Protein AF-A0A7C2C425-F1 (afdb_monomer)

Sequence (88 aa):
MNRGLMGLGRALVVIYFTAAGPFDHDLAVPVPALPLLEPVRRLGRLRPDSDEARFLKTELTRNRNKVMFYLKQALKTAQETVAAIRGG

Radius of gyration: 16.7 Å; Cα contacts (8 Å, |Δi|>4): 66; chains: 1; bounding box: 39×22×45 Å

Secondary structure (DSSP, 8-state):
-HHHHHHHHHHHHHHHS-SS-TTSPPPSS---SSGGGTTHHHHTTS-TTSHHHHHHHHHHHHHHHHHHHHHHHHHHHHHHHHHHHH--

pLDDT: mean 84.52, std 11.43, range [59.5, 95.94]

Nearest PDB structures (foldseek):
  8q6o-assembly1_K  TM=5.427E-01  e=6.083E+00  Xenopus laevis

Foldseek 3Di:
DVVLVVQLCVLQCQQQPDLPGPPDDDDPDPQPRGNQQVLVVCLVVDDCPDPVNVVSVVSNVVSVVSNVVSVVSNVVSNVVVVVVVVVD

Mean predicted aligned error: 6.38 Å

Structure (mmCIF, N/CA/C/O backbone):
data_AF-A0A7C2C425-F1
#
_entry.id   AF-A0A7C2C425-F1
#
loop_
_atom_site.group_PDB
_atom_site.id
_atom_site.type_symbol
_atom_site.label_atom_id
_atom_site.label_alt_id
_atom_site.label_comp_id
_atom_site.label_asym_id
_atom_site.label_entity_id
_atom_site.label_seq_id
_atom_site.pdbx_PDB_ins_code
_atom_site.Cartn_x
_atom_site.Cartn_y
_atom_site.Cartn_z
_atom_site.occupancy
_atom_site.B_iso_or_equiv
_atom_site.auth_seq_id
_atom_site.auth_comp_id
_atom_site.auth_asym_id
_atom_site.auth_atom_id
_atom_site.pdbx_PDB_model_num
ATOM 1 N N . MET A 1 1 ? 17.510 -5.001 -18.700 1.00 82.06 1 MET A N 1
ATOM 2 C CA . MET A 1 1 ? 16.748 -6.158 -18.171 1.00 82.06 1 MET A CA 1
ATOM 3 C C . MET A 1 1 ? 16.878 -6.326 -16.649 1.00 82.06 1 MET A C 1
ATOM 5 O O . MET A 1 1 ? 15.918 -6.032 -15.950 1.00 82.06 1 MET A O 1
ATOM 9 N N . ASN A 1 2 ? 18.045 -6.720 -16.109 1.00 88.06 2 ASN A N 1
ATOM 10 C CA . ASN A 1 2 ? 18.203 -7.087 -14.685 1.00 88.06 2 ASN A CA 1
ATOM 11 C C . ASN A 1 2 ? 17.785 -5.982 -13.689 1.00 88.06 2 ASN A C 1
ATOM 13 O O . ASN A 1 2 ? 17.062 -6.230 -12.729 1.00 88.06 2 ASN A O 1
ATOM 17 N N . ARG A 1 3 ? 18.154 -4.724 -13.965 1.00 87.69 3 ARG A N 1
ATOM 18 C CA . ARG A 1 3 ? 17.740 -3.562 -13.155 1.00 87.69 3 ARG A CA 1
ATOM 19 C C . ARG A 1 3 ? 16.214 -3.410 -13.058 1.00 87.69 3 ARG A C 1
ATOM 21 O O . ARG A 1 3 ? 15.712 -3.058 -11.996 1.00 87.69 3 ARG A O 1
ATOM 28 N N . GLY A 1 4 ? 15.498 -3.697 -14.145 1.00 87.94 4 GLY A N 1
ATOM 29 C CA . GLY A 1 4 ? 14.037 -3.642 -14.202 1.00 87.94 4 GLY A CA 1
ATOM 30 C C . GLY A 1 4 ? 13.378 -4.723 -13.352 1.00 87.94 4 GLY A C 1
ATOM 31 O O . GLY A 1 4 ? 12.507 -4.422 -12.540 1.00 87.94 4 GLY A O 1
ATOM 32 N N . LEU A 1 5 ? 13.865 -5.963 -13.465 1.00 88.75 5 LEU A N 1
ATOM 33 C CA . LEU A 1 5 ? 13.410 -7.088 -12.639 1.00 88.75 5 LEU A CA 1
ATOM 34 C C . LEU A 1 5 ? 13.641 -6.824 -11.144 1.00 88.75 5 LEU A C 1
ATOM 36 O O . LEU A 1 5 ? 12.730 -6.996 -10.339 1.00 88.75 5 LEU A O 1
ATOM 40 N N . MET A 1 6 ? 14.823 -6.321 -10.779 1.00 90.69 6 MET A N 1
ATOM 41 C CA . MET A 1 6 ? 15.141 -5.948 -9.396 1.00 90.69 6 MET A CA 1
ATOM 42 C C . MET A 1 6 ? 14.246 -4.817 -8.868 1.00 90.69 6 MET A C 1
ATOM 44 O O . MET A 1 6 ? 13.817 -4.851 -7.715 1.00 90.69 6 MET A O 1
ATOM 48 N N . GLY A 1 7 ? 13.949 -3.807 -9.693 1.00 87.62 7 GLY A N 1
ATOM 49 C CA . GLY A 1 7 ? 13.055 -2.711 -9.313 1.00 87.62 7 GLY A CA 1
ATOM 50 C C . GLY A 1 7 ? 11.610 -3.174 -9.099 1.00 87.62 7 GLY A C 1
ATOM 51 O O . GLY A 1 7 ? 10.984 -2.788 -8.112 1.00 87.62 7 GLY A O 1
ATOM 52 N N . LEU A 1 8 ? 11.113 -4.061 -9.966 1.00 88.06 8 LEU A N 1
ATOM 53 C CA . LEU A 1 8 ? 9.797 -4.687 -9.819 1.00 88.06 8 LEU A CA 1
ATOM 54 C C . LEU A 1 8 ? 9.709 -5.540 -8.553 1.00 88.06 8 LEU A C 1
ATOM 56 O O . LEU A 1 8 ? 8.764 -5.385 -7.783 1.00 88.06 8 LEU A O 1
ATOM 60 N N . GLY A 1 9 ? 10.717 -6.381 -8.305 1.00 84.88 9 GLY A N 1
ATOM 61 C CA . GLY A 1 9 ? 10.791 -7.207 -7.102 1.00 84.88 9 GLY A CA 1
ATOM 62 C C . GLY A 1 9 ? 10.710 -6.370 -5.826 1.00 84.88 9 GLY A C 1
ATOM 63 O O . GL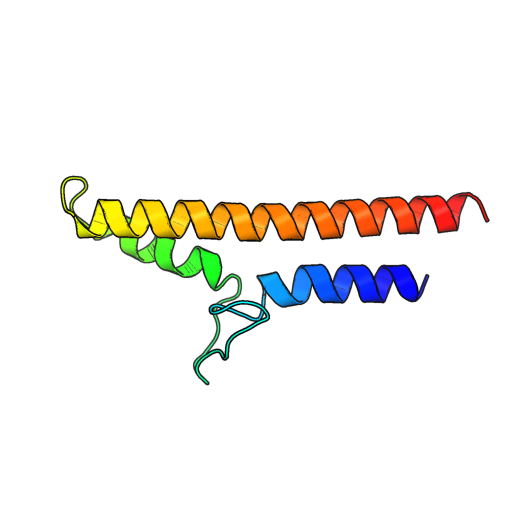Y A 1 9 ? 9.876 -6.642 -4.970 1.00 84.88 9 GLY A O 1
ATOM 64 N N . ARG A 1 10 ? 11.491 -5.287 -5.725 1.00 85.19 10 ARG A N 1
ATOM 65 C CA . ARG A 1 10 ? 11.462 -4.396 -4.550 1.00 85.19 10 ARG A CA 1
ATOM 66 C C . ARG A 1 10 ? 10.106 -3.731 -4.334 1.00 85.19 10 ARG A C 1
ATOM 68 O O . ARG A 1 10 ? 9.660 -3.640 -3.197 1.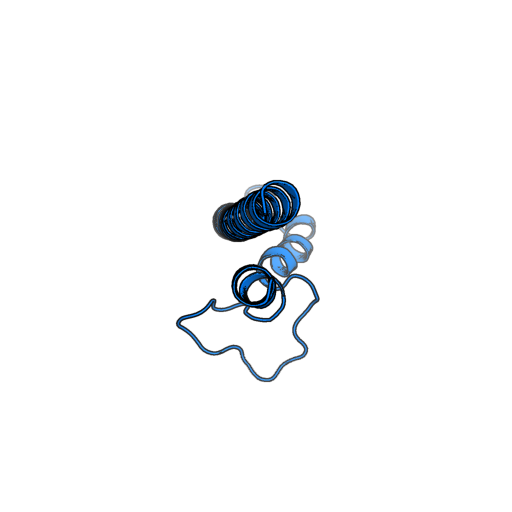00 85.19 10 ARG A O 1
ATOM 75 N N . ALA A 1 11 ? 9.452 -3.270 -5.399 1.00 84.75 11 ALA A N 1
ATOM 76 C CA . ALA A 1 11 ? 8.148 -2.624 -5.277 1.00 84.75 11 ALA A CA 1
ATOM 77 C C . ALA A 1 11 ? 7.055 -3.614 -4.846 1.00 84.75 11 ALA A C 1
ATOM 79 O O . ALA A 1 11 ? 6.220 -3.280 -4.011 1.00 84.75 11 ALA A O 1
ATOM 80 N N . LEU A 1 12 ? 7.068 -4.833 -5.392 1.00 83.44 12 LEU A N 1
ATOM 81 C CA . LEU A 1 12 ? 6.036 -5.832 -5.121 1.00 83.44 12 LEU A CA 1
ATOM 82 C C . LEU A 1 12 ? 6.247 -6.554 -3.785 1.00 83.44 12 LEU A C 1
ATOM 84 O O . LEU A 1 12 ? 5.274 -6.778 -3.073 1.00 83.44 12 LEU A O 1
ATOM 88 N N . VAL A 1 13 ? 7.488 -6.856 -3.388 1.00 82.00 13 VAL A N 1
ATOM 89 C CA . VAL A 1 13 ? 7.778 -7.524 -2.104 1.00 82.00 13 VAL A CA 1
ATOM 90 C C . VAL A 1 13 ? 7.216 -6.736 -0.920 1.00 82.00 13 VAL A C 1
ATOM 92 O O . VAL A 1 13 ? 6.624 -7.330 -0.025 1.00 82.00 13 VAL A O 1
ATOM 95 N N . VAL A 1 14 ? 7.305 -5.403 -0.945 1.00 74.25 14 VAL A N 1
ATOM 96 C CA . VAL A 1 14 ? 6.764 -4.553 0.131 1.00 74.25 14 VAL A CA 1
ATOM 97 C C . VAL A 1 14 ? 5.234 -4.638 0.236 1.00 74.25 14 VAL A C 1
ATOM 99 O O . VAL A 1 14 ? 4.681 -4.422 1.306 1.00 74.25 14 VAL A O 1
ATOM 102 N N . ILE A 1 15 ? 4.533 -4.972 -0.849 1.00 73.62 15 ILE A N 1
ATOM 103 C CA . ILE A 1 15 ? 3.072 -5.145 -0.832 1.00 73.62 15 ILE A CA 1
ATOM 104 C C . ILE A 1 15 ? 2.681 -6.519 -0.269 1.00 73.62 15 ILE A C 1
ATOM 106 O O . ILE A 1 15 ? 1.658 -6.629 0.403 1.00 73.62 15 ILE A O 1
ATOM 110 N N . TYR A 1 16 ? 3.474 -7.551 -0.568 1.00 62.03 16 TYR A N 1
ATOM 111 C CA . TYR A 1 16 ? 3.129 -8.951 -0.304 1.00 62.03 16 TYR A CA 1
ATOM 112 C C . TYR A 1 16 ? 3.651 -9.496 1.028 1.00 62.03 16 TYR A C 1
ATOM 114 O O . TYR A 1 16 ? 3.054 -10.422 1.565 1.00 62.03 16 TYR A O 1
ATOM 122 N N . PHE A 1 17 ? 4.755 -8.961 1.552 1.00 61.69 17 PHE A N 1
ATOM 123 C CA . PHE A 1 17 ? 5.490 -9.614 2.641 1.00 61.69 17 PHE A CA 1
ATOM 124 C C . PHE A 1 17 ? 5.617 -8.794 3.921 1.00 61.69 17 PHE A C 1
ATOM 126 O O . PHE A 1 17 ? 6.179 -9.319 4.875 1.00 61.69 17 PHE A O 1
ATOM 133 N N . THR A 1 18 ? 5.146 -7.538 3.954 1.00 62.03 18 THR A N 1
ATOM 134 C CA . THR A 1 18 ? 5.241 -6.713 5.168 1.00 62.03 18 THR A CA 1
ATOM 135 C C . THR A 1 18 ? 3.913 -6.048 5.543 1.00 62.03 18 THR A C 1
ATOM 137 O O . THR A 1 18 ? 3.321 -5.294 4.767 1.00 62.03 18 THR A O 1
ATOM 140 N N . ALA A 1 19 ? 3.431 -6.314 6.756 1.00 62.19 19 ALA A N 1
ATOM 141 C CA . ALA A 1 19 ? 2.345 -5.576 7.399 1.00 62.19 19 ALA A CA 1
ATOM 142 C C . ALA A 1 19 ? 2.865 -4.271 8.022 1.00 62.19 19 ALA A C 1
ATOM 144 O O . ALA A 1 19 ? 2.228 -3.219 7.900 1.00 62.19 19 ALA A O 1
ATOM 145 N N . ALA A 1 20 ? 4.043 -4.328 8.645 1.00 65.12 20 ALA A N 1
ATOM 146 C CA . ALA A 1 20 ? 4.676 -3.198 9.317 1.00 65.12 20 ALA A CA 1
ATOM 147 C C . ALA A 1 20 ? 5.365 -2.233 8.325 1.00 65.12 20 ALA A C 1
ATOM 149 O O . ALA A 1 20 ? 5.480 -1.027 8.5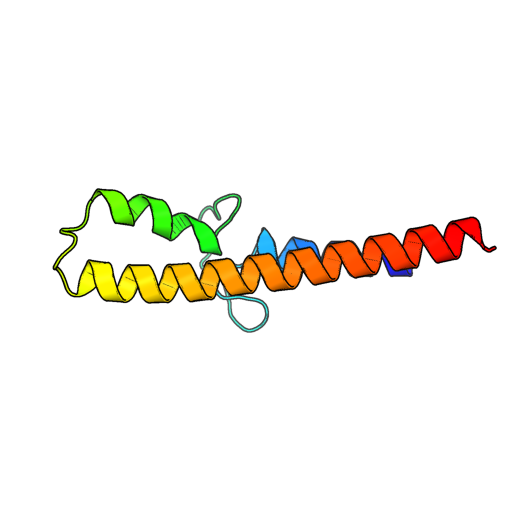65 1.00 65.12 20 ALA A O 1
ATOM 150 N N . GLY A 1 21 ? 5.714 -2.730 7.134 1.00 64.31 21 GLY A N 1
ATOM 151 C CA . GLY A 1 21 ? 6.382 -1.975 6.077 1.00 64.31 21 GLY A CA 1
ATOM 152 C C . GLY A 1 21 ? 7.888 -2.255 6.009 1.00 64.31 21 GLY A C 1
ATOM 153 O O . GLY A 1 21 ? 8.385 -3.172 6.650 1.00 64.31 21 GLY A O 1
ATOM 154 N N . PRO A 1 22 ? 8.647 -1.487 5.208 1.00 63.03 22 PRO A N 1
ATOM 155 C CA . PRO A 1 22 ? 10.070 -1.752 4.965 1.00 63.03 22 PRO A CA 1
ATOM 156 C C . PRO A 1 22 ? 11.004 -1.349 6.119 1.00 63.03 22 PRO A C 1
ATOM 158 O O . PRO A 1 22 ? 12.206 -1.578 6.021 1.00 63.03 22 PRO A O 1
ATOM 161 N N . PHE A 1 23 ? 10.482 -0.713 7.169 1.00 64.38 23 PHE A N 1
ATOM 162 C CA . PHE A 1 23 ? 11.273 -0.157 8.273 1.00 64.38 23 PHE A CA 1
ATOM 163 C C . PHE A 1 23 ? 10.987 -0.822 9.622 1.00 64.38 23 PHE A C 1
ATOM 165 O O . PHE A 1 23 ? 11.491 -0.353 10.637 1.00 64.38 23 PHE A O 1
ATOM 172 N N . ASP A 1 24 ? 10.166 -1.869 9.644 1.00 61.50 24 ASP A N 1
ATOM 173 C CA . ASP A 1 24 ? 9.718 -2.510 10.876 1.00 61.50 24 ASP A CA 1
ATOM 174 C C . ASP A 1 24 ? 9.541 -4.023 10.650 1.00 61.50 24 ASP A C 1
ATOM 176 O O . ASP A 1 24 ? 9.478 -4.483 9.505 1.00 61.50 24 ASP A O 1
ATOM 180 N N . HIS A 1 25 ? 9.531 -4.804 11.728 1.00 59.50 25 HIS A N 1
ATOM 181 C CA . HIS A 1 25 ? 9.500 -6.263 11.668 1.00 59.50 25 HIS A CA 1
ATOM 182 C C . HIS A 1 25 ? 8.077 -6.806 11.781 1.00 59.50 25 HIS A C 1
ATOM 184 O O . HIS A 1 25 ? 7.350 -6.518 12.731 1.00 59.50 25 HIS A O 1
ATOM 190 N N . ASP A 1 26 ? 7.707 -7.672 10.840 1.00 61.50 26 ASP A N 1
ATOM 191 C CA . ASP A 1 26 ? 6.495 -8.468 10.965 1.00 61.50 26 ASP A CA 1
ATOM 192 C C . ASP A 1 26 ? 6.669 -9.552 12.035 1.00 61.50 26 ASP A C 1
ATOM 194 O O . ASP A 1 26 ? 7.736 -10.154 12.192 1.00 61.50 26 ASP A O 1
ATOM 198 N N . LEU A 1 27 ? 5.584 -9.833 12.757 1.00 64.38 27 LEU A N 1
ATOM 199 C CA . LEU A 1 27 ? 5.512 -11.002 13.626 1.00 64.38 27 LEU A CA 1
ATOM 200 C C . LEU A 1 27 ? 5.640 -12.276 12.777 1.00 64.38 27 LEU A C 1
ATOM 202 O O . LEU A 1 27 ? 5.147 -12.326 11.652 1.00 64.38 27 LEU A O 1
ATOM 206 N N . ALA A 1 28 ? 6.244 -13.329 13.334 1.00 68.69 28 ALA A N 1
ATOM 207 C CA . ALA A 1 28 ? 6.394 -14.639 12.689 1.00 68.69 28 ALA A CA 1
ATOM 208 C C . ALA A 1 28 ? 5.063 -15.426 12.628 1.00 68.69 28 ALA A C 1
ATOM 210 O O . ALA A 1 28 ? 4.969 -16.572 13.061 1.00 68.69 28 ALA A O 1
ATOM 211 N N . VAL A 1 29 ? 4.010 -14.783 12.130 1.00 67.88 29 VAL A N 1
ATOM 212 C CA . VAL A 1 29 ? 2.667 -15.332 11.935 1.00 67.88 29 VAL A CA 1
ATOM 213 C C . VAL A 1 29 ? 2.398 -15.516 10.441 1.00 67.88 29 VAL A C 1
ATOM 215 O O . VAL A 1 29 ? 3.049 -14.864 9.625 1.00 67.88 29 VAL A O 1
ATOM 218 N N . PRO A 1 30 ? 1.443 -16.378 10.044 1.00 66.69 30 PRO A N 1
ATOM 219 C CA . PRO A 1 30 ? 1.024 -16.478 8.652 1.00 66.69 30 PRO A CA 1
ATOM 220 C C . PRO A 1 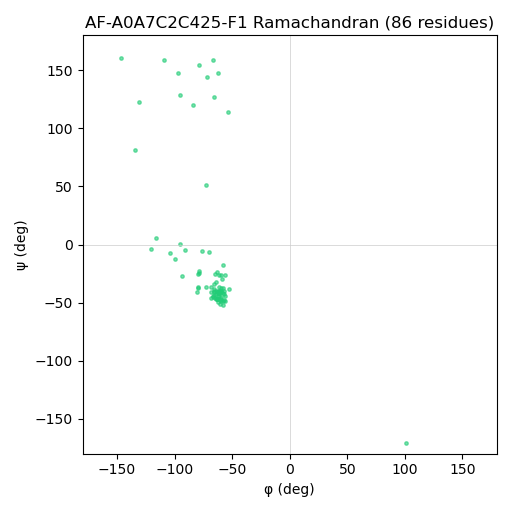30 ? 0.614 -15.105 8.107 1.00 66.69 30 PRO A C 1
ATOM 222 O O . PRO A 1 30 ? -0.367 -14.509 8.554 1.00 66.69 30 PRO A O 1
ATOM 225 N N . VAL A 1 31 ? 1.390 -14.606 7.148 1.00 66.56 31 VAL A N 1
ATOM 226 C CA . VAL A 1 31 ? 1.173 -13.309 6.511 1.00 66.56 31 VAL A CA 1
ATOM 227 C C . VAL A 1 31 ? 0.146 -13.504 5.384 1.00 66.56 31 VAL A C 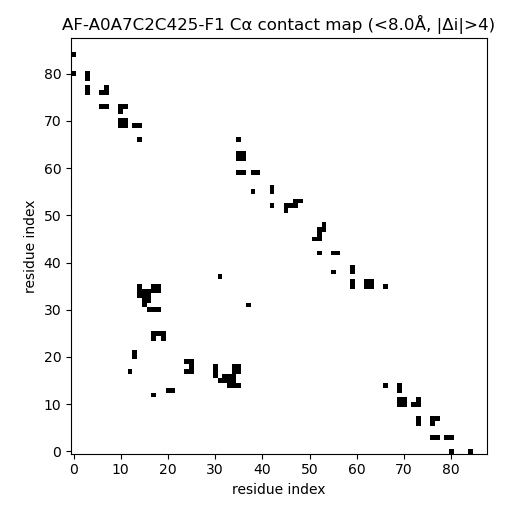1
ATOM 229 O O . VAL A 1 31 ? 0.379 -14.319 4.487 1.00 66.56 31 VAL A O 1
ATOM 232 N N . PRO A 1 32 ? -1.018 -12.829 5.415 1.00 72.56 32 PRO A N 1
ATOM 233 C CA . PRO A 1 32 ? -2.000 -12.948 4.343 1.00 72.56 32 PRO A CA 1
ATOM 234 C C . PRO A 1 32 ? -1.447 -12.351 3.046 1.00 72.56 32 PRO A C 1
ATOM 236 O O . PRO A 1 32 ? -0.565 -11.504 3.078 1.00 72.56 32 PRO A O 1
ATOM 239 N N . ALA A 1 33 ? -1.994 -12.741 1.890 1.00 70.62 33 ALA A N 1
ATOM 240 C CA . ALA A 1 33 ? -1.456 -12.323 0.587 1.00 70.62 33 ALA A CA 1
ATOM 241 C C . ALA A 1 33 ? -1.368 -10.792 0.397 1.00 70.62 33 ALA A C 1
ATOM 243 O O . ALA A 1 33 ? -0.546 -10.323 -0.381 1.00 70.62 33 ALA A O 1
ATOM 244 N N . LEU A 1 34 ? -2.211 -10.014 1.089 1.00 80.44 34 LEU A N 1
ATOM 245 C CA . LEU A 1 34 ? -2.168 -8.547 1.110 1.00 80.44 34 LEU A CA 1
ATOM 246 C C . LEU A 1 34 ? -2.317 -8.040 2.556 1.00 80.44 34 LEU A C 1
ATOM 248 O O . LEU A 1 34 ? -3.417 -7.637 2.950 1.00 80.44 34 LEU A O 1
ATOM 252 N N . PRO A 1 35 ? -1.235 -8.030 3.356 1.00 83.12 35 PRO A N 1
ATOM 253 C CA . PRO A 1 35 ? -1.291 -7.760 4.797 1.00 83.12 35 PRO A CA 1
ATOM 254 C C . PRO A 1 35 ? -1.906 -6.413 5.142 1.00 83.12 35 PRO A C 1
ATOM 256 O O . PRO A 1 35 ? -2.765 -6.311 6.013 1.00 83.12 35 PRO A O 1
ATOM 259 N N . LEU A 1 36 ? -1.543 -5.385 4.376 1.00 85.19 36 LEU A N 1
ATOM 260 C CA . LEU A 1 36 ? -2.063 -4.030 4.536 1.00 85.19 36 LEU A CA 1
ATOM 261 C C . LEU A 1 36 ? -3.585 -3.940 4.332 1.00 85.19 36 LEU A C 1
ATOM 263 O O . LEU A 1 36 ? -4.224 -3.029 4.860 1.00 85.19 36 LEU A O 1
ATOM 267 N N . LEU A 1 37 ? -4.179 -4.853 3.561 1.00 88.31 37 LEU A N 1
ATOM 268 C CA . LEU A 1 37 ? -5.613 -4.847 3.272 1.00 88.31 37 LEU A CA 1
ATOM 269 C C . LEU A 1 37 ? -6.403 -5.831 4.136 1.00 88.31 37 LEU A C 1
ATOM 271 O O . LEU A 1 37 ? -7.622 -5.704 4.202 1.00 88.31 37 LEU A O 1
ATOM 275 N N . GLU A 1 38 ? -5.742 -6.746 4.846 1.00 88.69 38 GLU A N 1
ATOM 276 C CA . GLU A 1 38 ? -6.396 -7.715 5.732 1.00 88.69 38 GLU A CA 1
ATOM 277 C C . GLU A 1 38 ? -7.361 -7.083 6.758 1.00 88.69 38 GLU A C 1
ATOM 279 O O . GLU A 1 38 ? -8.455 -7.632 6.950 1.00 88.69 38 GLU A O 1
ATOM 284 N N . PRO A 1 39 ? -7.074 -5.902 7.358 1.00 89.62 39 PRO A N 1
ATOM 285 C CA . PRO A 1 39 ? -7.993 -5.275 8.306 1.00 89.62 39 PRO A CA 1
ATOM 286 C C . PRO A 1 39 ? -9.392 -4.992 7.733 1.00 89.62 39 PRO A C 1
ATOM 288 O O . PRO A 1 39 ? -10.341 -4.837 8.504 1.00 89.62 39 PRO A O 1
ATOM 291 N N . VAL A 1 40 ? -9.576 -4.990 6.403 1.00 90.81 40 VAL A N 1
ATOM 292 C CA . VAL A 1 40 ? -10.882 -4.759 5.760 1.00 90.81 40 VAL A CA 1
ATOM 293 C C . VAL A 1 40 ? -11.917 -5.791 6.203 1.00 90.81 40 VAL A C 1
ATOM 295 O O . VAL A 1 40 ? -13.098 -5.473 6.326 1.00 90.81 40 VAL A O 1
ATOM 298 N N . ARG A 1 41 ? -11.475 -7.011 6.537 1.00 89.81 41 ARG A N 1
ATOM 299 C CA . ARG A 1 41 ? -12.347 -8.089 7.022 1.00 89.81 41 ARG A CA 1
ATOM 300 C C . ARG A 1 41 ? -13.031 -7.760 8.345 1.00 89.81 41 ARG A C 1
ATOM 302 O O . ARG A 1 41 ? -14.077 -8.330 8.647 1.00 89.81 41 ARG A O 1
ATOM 309 N N . ARG A 1 42 ? -12.456 -6.853 9.140 1.00 90.00 42 ARG A N 1
ATOM 310 C CA . ARG A 1 42 ? -13.033 -6.402 10.414 1.00 90.00 42 ARG A CA 1
ATOM 311 C C . ARG A 1 42 ? -14.149 -5.381 10.204 1.00 90.00 42 ARG A C 1
ATOM 313 O O . ARG A 1 42 ? -15.028 -5.293 11.051 1.00 90.00 42 ARG A O 1
ATOM 320 N N . LEU A 1 43 ? -14.156 -4.658 9.080 1.00 87.75 43 LEU A N 1
ATOM 321 C CA . LEU A 1 43 ? -15.062 -3.528 8.854 1.00 87.75 43 LEU A CA 1
ATOM 322 C C . LEU A 1 43 ? -16.541 -3.935 8.911 1.00 87.75 43 LEU A C 1
ATOM 324 O O . LEU A 1 43 ? -17.330 -3.255 9.553 1.00 87.75 43 LEU A O 1
ATOM 328 N N . GLY A 1 44 ? -16.903 -5.078 8.316 1.00 87.38 44 GLY A N 1
ATOM 329 C CA . GLY A 1 44 ? -18.283 -5.585 8.320 1.00 87.38 44 GLY A CA 1
ATOM 330 C C . GLY A 1 44 ? -18.789 -6.081 9.681 1.00 87.38 44 GLY A C 1
ATOM 331 O O . GLY A 1 44 ? -19.956 -6.435 9.798 1.00 87.38 44 GLY A O 1
ATOM 332 N N . ARG A 1 45 ? -17.922 -6.134 10.700 1.00 92.38 45 ARG A N 1
ATOM 333 C CA . ARG A 1 45 ? -18.256 -6.578 12.064 1.00 92.38 45 ARG A CA 1
ATOM 334 C C . ARG A 1 45 ? -18.383 -5.417 13.051 1.00 92.38 45 ARG A C 1
ATOM 336 O O . ARG A 1 45 ? -18.746 -5.646 14.199 1.00 92.38 45 ARG A O 1
ATOM 343 N N . LEU A 1 46 ? -18.040 -4.198 12.633 1.00 94.19 46 LEU A N 1
ATOM 344 C CA . LEU A 1 46 ? -18.073 -3.018 13.489 1.00 94.19 46 LEU A CA 1
ATOM 345 C C . LEU A 1 46 ? -19.365 -2.237 13.282 1.00 94.19 46 LEU A C 1
ATOM 347 O O . LEU A 1 46 ? -19.905 -2.159 12.178 1.00 94.19 46 LEU A O 1
ATOM 351 N N . ARG A 1 47 ? -19.828 -1.607 14.359 1.00 94.25 47 ARG A N 1
ATOM 352 C CA . ARG A 1 47 ? -20.895 -0.617 14.290 1.00 94.25 47 ARG A CA 1
ATOM 353 C C . ARG A 1 47 ? -20.407 0.605 13.496 1.00 94.25 47 ARG A C 1
ATOM 355 O O . ARG A 1 47 ? -19.371 1.157 13.856 1.00 94.25 47 ARG A O 1
ATOM 362 N N . PRO A 1 48 ? -21.118 1.059 12.447 1.00 89.06 48 PRO A N 1
ATOM 363 C CA . PRO A 1 48 ? -20.644 2.149 11.586 1.00 89.06 48 PRO A CA 1
ATOM 364 C C . PRO A 1 48 ? -20.389 3.481 12.305 1.00 89.06 48 PRO A C 1
ATOM 366 O O . PRO A 1 48 ? -19.597 4.296 11.834 1.00 89.06 48 PRO A O 1
ATOM 369 N N . ASP A 1 49 ? -21.077 3.711 13.421 1.00 92.69 49 ASP A N 1
ATOM 370 C CA . ASP A 1 49 ? -21.007 4.918 14.242 1.00 92.69 49 ASP A CA 1
ATOM 371 C C . ASP A 1 49 ? -19.956 4.845 15.361 1.00 92.69 49 ASP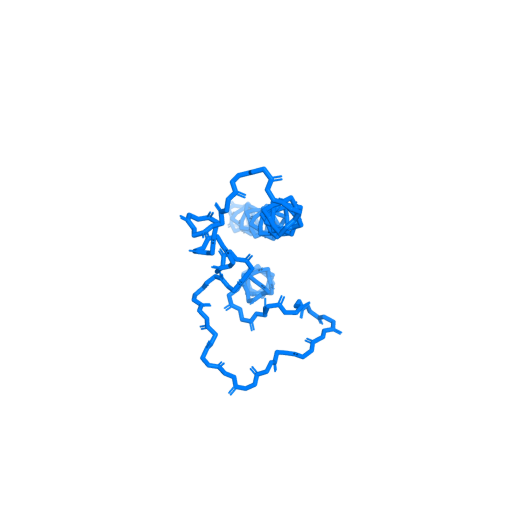 A C 1
ATOM 373 O O . ASP A 1 49 ? -19.737 5.849 16.039 1.00 92.69 49 ASP A O 1
ATOM 377 N N . SER A 1 50 ? -19.293 3.698 15.540 1.00 95.00 50 SER A N 1
ATOM 378 C CA . SER A 1 50 ? -18.321 3.496 16.614 1.00 95.00 50 SER A CA 1
ATOM 379 C C . SER A 1 50 ? -16.959 4.119 16.305 1.00 95.00 50 SER A C 1
ATOM 381 O O . SER A 1 50 ? -16.558 4.275 15.144 1.00 95.00 50 SER A O 1
ATOM 383 N N . ASP A 1 51 ? -16.211 4.456 17.353 1.00 95.94 51 ASP A N 1
ATOM 384 C CA . ASP A 1 51 ? -14.866 5.009 17.201 1.00 95.94 51 ASP A CA 1
ATOM 385 C C . ASP A 1 51 ? -13.903 3.983 16.591 1.00 95.94 51 ASP A C 1
ATOM 387 O O . ASP A 1 51 ? -13.080 4.334 15.746 1.00 95.94 51 ASP A O 1
ATOM 391 N N . GLU A 1 52 ? -14.068 2.694 16.893 1.00 94.44 52 GLU A N 1
ATOM 392 C CA . GLU A 1 52 ? -13.298 1.610 16.275 1.00 94.44 52 GLU A CA 1
ATOM 393 C C . GLU A 1 52 ? -13.483 1.578 14.756 1.00 94.44 52 GLU A C 1
ATOM 395 O O . GLU A 1 52 ? -12.510 1.385 14.022 1.00 94.44 52 GLU A O 1
ATOM 400 N N . ALA A 1 53 ? -14.706 1.802 14.261 1.00 94.00 53 ALA A N 1
ATOM 401 C CA . ALA A 1 53 ? -14.965 1.872 12.826 1.00 94.00 53 ALA A CA 1
ATOM 402 C C . ALA A 1 53 ? -14.277 3.087 12.184 1.00 94.00 53 ALA A C 1
ATOM 404 O O . ALA A 1 53 ? -13.726 2.981 11.083 1.00 94.00 53 ALA A O 1
ATOM 405 N N . ARG A 1 54 ? -14.244 4.234 12.877 1.00 94.31 54 ARG A N 1
ATOM 406 C CA . ARG A 1 54 ? -13.547 5.449 12.415 1.00 94.31 54 ARG A CA 1
ATOM 407 C C . ARG A 1 54 ? -12.029 5.260 12.380 1.00 94.31 54 ARG A C 1
ATOM 409 O O . ARG A 1 54 ? -11.392 5.622 11.382 1.00 94.31 54 ARG A O 1
ATOM 416 N N . PHE A 1 55 ? -11.453 4.654 13.418 1.00 94.69 55 PHE A N 1
ATOM 417 C CA . PHE A 1 55 ? -10.029 4.323 13.463 1.00 94.69 55 PHE A CA 1
ATOM 418 C C . PHE A 1 55 ? -9.658 3.341 12.351 1.00 94.69 55 PHE A C 1
ATOM 420 O O . PHE A 1 55 ? -8.752 3.624 11.563 1.00 94.69 55 PHE A O 1
ATOM 427 N N . LEU A 1 56 ? -10.419 2.253 12.204 1.00 93.75 56 LEU A N 1
ATOM 428 C CA . LEU A 1 56 ? -10.183 1.256 11.161 1.00 93.75 56 LEU A CA 1
ATOM 429 C C . LEU A 1 56 ? -10.299 1.859 9.755 1.00 93.75 56 LEU A C 1
ATOM 431 O O . LEU A 1 56 ? -9.486 1.564 8.883 1.00 93.75 56 LEU A O 1
ATOM 435 N N . LYS A 1 57 ? -11.268 2.748 9.512 1.00 93.75 57 LYS A N 1
ATOM 436 C CA . LYS A 1 57 ? -11.400 3.443 8.221 1.00 93.75 57 LYS A CA 1
ATOM 437 C C . LYS A 1 57 ? -10.175 4.306 7.906 1.00 93.75 57 LYS A C 1
ATOM 439 O O . LYS A 1 57 ? -9.724 4.347 6.756 1.00 93.75 57 LYS A O 1
ATOM 444 N N . THR A 1 58 ? -9.625 4.981 8.913 1.00 94.75 58 THR A N 1
ATOM 445 C CA . THR A 1 58 ? -8.410 5.796 8.770 1.00 94.75 58 THR A CA 1
ATOM 446 C C . THR A 1 58 ? -7.203 4.921 8.435 1.00 94.75 58 THR A C 1
ATOM 448 O O . THR A 1 58 ? -6.467 5.215 7.489 1.00 94.75 58 THR A O 1
ATOM 451 N N . GLU A 1 59 ? -7.038 3.809 9.151 1.00 91.44 59 GLU A N 1
ATOM 452 C CA . GLU A 1 59 ? -6.001 2.807 8.891 1.00 91.44 59 GLU A CA 1
ATOM 453 C C . GLU A 1 59 ? -6.106 2.247 7.464 1.00 91.44 59 GLU A C 1
ATOM 455 O O . GLU A 1 59 ? -5.150 2.327 6.690 1.00 91.44 59 GLU A O 1
ATOM 460 N N . LEU A 1 60 ? -7.292 1.779 7.068 1.00 91.81 60 LEU A N 1
ATOM 461 C CA . LEU A 1 60 ? -7.555 1.224 5.739 1.00 91.81 60 LEU A CA 1
ATOM 462 C C . LEU A 1 60 ? -7.292 2.229 4.619 1.00 91.81 60 LEU A C 1
ATOM 464 O O . LEU A 1 60 ? -6.764 1.861 3.571 1.00 91.81 60 LEU A O 1
ATOM 468 N N . THR A 1 61 ? -7.606 3.507 4.838 1.00 94.44 61 THR A N 1
ATOM 469 C CA . THR A 1 61 ? -7.312 4.568 3.867 1.00 94.44 61 THR A CA 1
ATOM 470 C C . THR A 1 61 ? -5.805 4.725 3.673 1.00 94.44 61 THR A C 1
ATOM 472 O O . THR A 1 61 ? -5.322 4.753 2.538 1.00 94.44 61 THR A O 1
ATOM 475 N N . ARG A 1 62 ? -5.037 4.774 4.770 1.00 91.25 62 ARG A N 1
ATOM 476 C CA . ARG A 1 62 ? -3.569 4.856 4.715 1.00 91.25 62 ARG A CA 1
ATOM 477 C C . ARG A 1 62 ? -2.971 3.621 4.047 1.00 91.25 62 ARG A C 1
ATOM 479 O O . ARG A 1 62 ? -2.116 3.758 3.174 1.00 91.25 62 ARG A O 1
ATOM 486 N N . ASN A 1 63 ? -3.446 2.433 4.402 1.00 90.44 63 ASN A N 1
ATOM 487 C CA . ASN A 1 63 ? -2.961 1.173 3.852 1.00 90.44 63 ASN A CA 1
ATOM 488 C C . ASN A 1 63 ? -3.268 1.036 2.358 1.00 90.44 63 ASN A C 1
ATOM 490 O O . ASN A 1 63 ? -2.372 0.719 1.577 1.00 90.44 63 ASN A O 1
ATOM 494 N N . ARG A 1 64 ? -4.485 1.390 1.926 1.00 91.69 64 ARG A N 1
ATOM 495 C CA . ARG A 1 64 ? -4.835 1.483 0.502 1.00 91.69 64 ARG A CA 1
ATOM 496 C C . ARG A 1 64 ? -3.898 2.436 -0.238 1.00 91.69 64 ARG A C 1
ATOM 498 O O . ARG A 1 64 ? -3.429 2.104 -1.324 1.00 91.69 64 ARG A O 1
ATOM 505 N N . ASN A 1 65 ? -3.598 3.600 0.337 1.00 93.31 65 ASN A N 1
ATOM 506 C CA . ASN A 1 65 ? -2.696 4.568 -0.289 1.00 93.31 65 ASN A CA 1
ATOM 507 C C . ASN A 1 65 ? -1.263 4.023 -0.424 1.00 93.31 65 ASN A C 1
ATOM 509 O O . ASN A 1 65 ? -0.654 4.213 -1.475 1.00 93.31 65 ASN A O 1
ATOM 513 N N . LYS A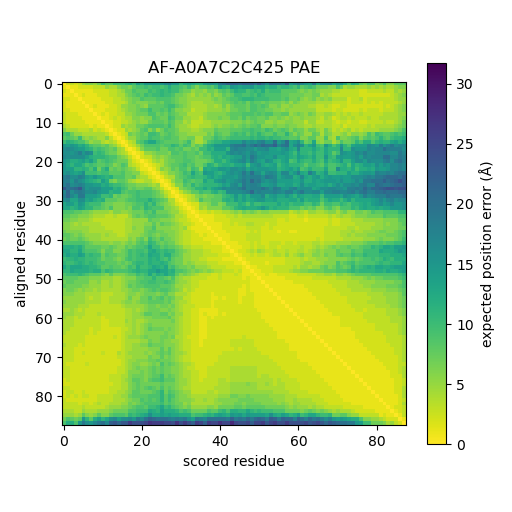 1 66 ? -0.751 3.295 0.580 1.00 88.62 66 LYS A N 1
ATOM 514 C CA . LYS A 1 66 ? 0.550 2.603 0.503 1.00 88.62 66 LYS A CA 1
ATOM 515 C C . LYS A 1 66 ? 0.575 1.575 -0.632 1.00 88.62 66 LYS A C 1
ATOM 517 O O . LYS A 1 66 ? 1.485 1.603 -1.454 1.00 88.62 66 LYS A O 1
ATOM 522 N N . VAL A 1 67 ? -0.444 0.716 -0.724 1.00 89.00 67 VAL A N 1
ATOM 523 C CA . VAL A 1 67 ? -0.554 -0.283 -1.804 1.00 89.00 67 VAL A CA 1
ATOM 524 C C . VAL A 1 67 ? -0.563 0.405 -3.170 1.00 89.00 67 VAL A C 1
ATOM 526 O O . VAL A 1 67 ? 0.224 0.055 -4.048 1.00 89.00 67 VAL A O 1
ATOM 529 N N . MET A 1 68 ? -1.389 1.442 -3.340 1.00 93.38 68 MET A N 1
ATOM 530 C CA . MET A 1 68 ? -1.457 2.196 -4.594 1.00 93.38 68 MET A CA 1
ATOM 531 C C . MET A 1 68 ? -0.130 2.869 -4.957 1.00 93.38 68 MET A C 1
ATOM 533 O O . MET A 1 68 ? 0.211 2.931 -6.137 1.00 93.38 68 MET A O 1
ATOM 537 N N . PHE A 1 69 ? 0.619 3.373 -3.974 1.00 91.81 69 PHE A N 1
ATOM 538 C CA . PHE A 1 69 ? 1.943 3.951 -4.196 1.00 91.81 69 PHE A CA 1
ATOM 539 C C . PHE A 1 69 ? 2.916 2.918 -4.781 1.00 91.81 69 PHE A C 1
ATOM 541 O O . PHE A 1 69 ? 3.506 3.162 -5.835 1.00 91.81 69 PHE A O 1
ATOM 548 N N . TYR A 1 70 ? 3.027 1.739 -4.164 1.00 88.19 70 TYR A N 1
ATOM 549 C CA . TYR A 1 70 ? 3.941 0.699 -4.641 1.00 88.19 70 TYR A CA 1
ATOM 550 C C . TYR A 1 70 ? 3.513 0.096 -5.984 1.00 88.19 70 TYR A C 1
ATOM 552 O O . TYR A 1 70 ? 4.369 -0.142 -6.835 1.00 88.19 70 TYR A O 1
ATOM 560 N N . LEU A 1 71 ? 2.208 -0.067 -6.236 1.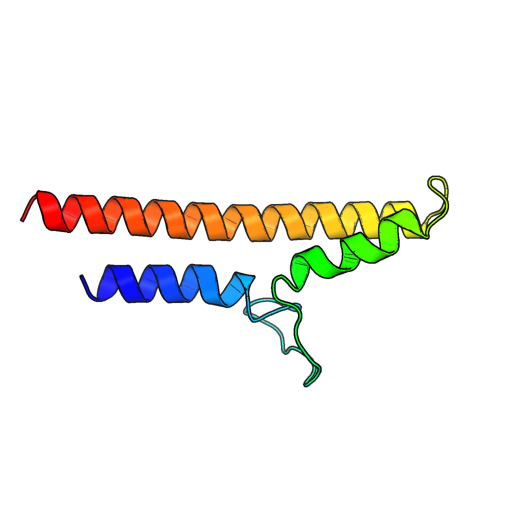00 91.88 71 LEU A N 1
ATOM 561 C CA . LEU A 1 71 ? 1.713 -0.495 -7.551 1.00 91.88 71 LEU A CA 1
ATOM 562 C C . LEU A 1 71 ? 2.061 0.515 -8.651 1.00 91.88 71 LEU A C 1
ATOM 564 O O . LEU A 1 71 ? 2.497 0.120 -9.732 1.00 91.88 71 LEU A O 1
ATOM 568 N N . LYS A 1 72 ? 1.928 1.820 -8.381 1.00 94.19 72 LYS A N 1
ATOM 569 C CA . LYS A 1 72 ? 2.351 2.868 -9.323 1.00 94.19 72 LYS A CA 1
ATOM 570 C C . LYS A 1 72 ? 3.857 2.823 -9.579 1.00 94.19 72 LYS A C 1
ATOM 572 O O . LYS A 1 72 ? 4.277 2.959 -10.726 1.00 94.19 72 LYS A O 1
ATOM 577 N N . GLN A 1 73 ? 4.665 2.593 -8.544 1.00 91.31 73 GLN A N 1
ATOM 578 C CA . GLN A 1 73 ? 6.115 2.466 -8.692 1.00 91.31 73 GLN A CA 1
ATOM 579 C C . GLN A 1 73 ? 6.506 1.223 -9.509 1.00 91.31 73 GLN A C 1
ATOM 581 O O . GLN A 1 73 ? 7.396 1.300 -10.361 1.00 91.31 73 GLN A O 1
ATOM 586 N N . ALA A 1 74 ? 5.821 0.096 -9.296 1.00 91.56 74 ALA A N 1
ATOM 587 C CA . ALA A 1 74 ? 6.004 -1.118 -10.085 1.00 91.56 74 ALA A CA 1
ATOM 588 C C . ALA A 1 74 ? 5.630 -0.883 -11.556 1.00 91.56 74 ALA A C 1
ATOM 590 O O . ALA A 1 74 ? 6.421 -1.198 -12.443 1.00 91.56 74 ALA A O 1
ATOM 591 N N . LEU A 1 75 ? 4.478 -0.255 -11.819 1.00 95.44 75 LEU A N 1
ATOM 592 C CA . LEU A 1 75 ? 4.033 0.067 -13.175 1.00 95.44 75 LEU A CA 1
ATOM 593 C C . LEU A 1 75 ? 5.031 0.976 -13.902 1.00 95.44 75 LEU A C 1
ATOM 595 O O . LEU A 1 75 ? 5.422 0.671 -15.026 1.00 95.44 75 LEU A O 1
ATOM 599 N N . LYS A 1 76 ? 5.498 2.042 -13.241 1.00 94.38 76 LYS A N 1
ATOM 600 C CA . LYS A 1 76 ? 6.530 2.934 -13.785 1.00 94.38 76 LYS A CA 1
ATOM 601 C C . LYS A 1 76 ? 7.804 2.161 -14.142 1.00 94.38 76 LYS A C 1
ATOM 603 O O . LYS A 1 76 ? 8.303 2.274 -15.257 1.00 94.38 76 LYS A O 1
ATOM 608 N N . THR A 1 77 ? 8.283 1.316 -13.229 1.00 94.25 77 THR A N 1
ATOM 609 C CA . THR A 1 77 ? 9.487 0.495 -13.448 1.00 94.25 77 THR A CA 1
ATOM 610 C C . THR A 1 77 ? 9.311 -0.474 -14.624 1.00 94.25 77 THR A C 1
ATOM 612 O O . THR A 1 77 ? 10.232 -0.649 -15.426 1.00 94.25 77 THR A O 1
ATOM 615 N N . ALA A 1 78 ? 8.132 -1.092 -14.763 1.00 93.81 78 ALA A N 1
ATOM 616 C CA . ALA A 1 78 ? 7.818 -1.963 -15.895 1.00 93.81 78 ALA A CA 1
ATOM 617 C C . ALA A 1 78 ? 7.837 -1.191 -17.220 1.00 93.81 78 ALA A C 1
ATOM 619 O O . ALA A 1 78 ? 8.463 -1.641 -18.177 1.00 93.81 78 ALA A O 1
ATOM 620 N N . GLN A 1 79 ? 7.196 -0.020 -17.266 1.00 95.38 79 GLN A N 1
ATOM 621 C CA . GLN 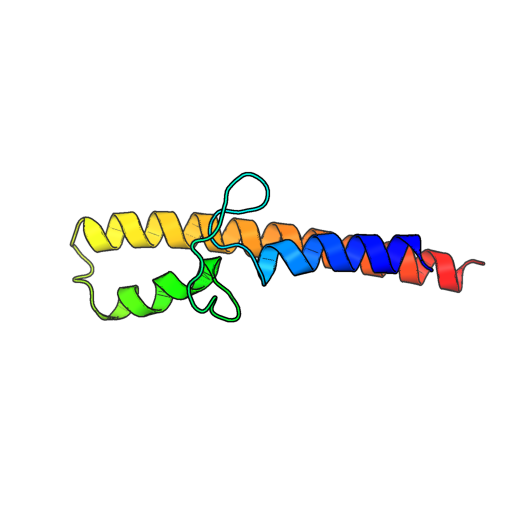A 1 79 ? 7.138 0.829 -18.458 1.00 95.38 79 GLN A CA 1
ATOM 622 C C . GLN A 1 79 ? 8.534 1.270 -18.909 1.00 95.38 79 GLN A C 1
ATOM 624 O O . GLN A 1 79 ? 8.877 1.101 -20.077 1.00 95.38 79 GLN A O 1
ATOM 629 N N . GLU A 1 80 ? 9.360 1.758 -17.980 1.00 93.62 80 GLU A N 1
ATOM 630 C CA . GLU A 1 80 ? 10.752 2.144 -18.250 1.00 93.62 80 GLU A CA 1
ATOM 631 C C . GLU A 1 80 ? 11.575 0.958 -18.771 1.00 93.62 80 GLU A C 1
ATOM 633 O O . GLU A 1 80 ? 12.348 1.091 -19.718 1.00 93.62 80 GLU A O 1
ATOM 638 N N . THR A 1 81 ? 11.372 -0.229 -18.192 1.00 94.12 81 THR A N 1
ATOM 639 C CA . THR A 1 81 ? 12.077 -1.447 -18.608 1.00 94.12 81 THR A CA 1
ATOM 640 C C . THR A 1 81 ? 11.674 -1.881 -20.015 1.00 94.12 81 THR A C 1
ATOM 642 O O . THR A 1 81 ? 12.544 -2.197 -20.822 1.00 94.12 81 THR A O 1
ATOM 645 N N . VAL A 1 82 ? 10.376 -1.875 -20.332 1.00 95.25 82 VAL A N 1
ATOM 646 C CA . VAL A 1 82 ? 9.869 -2.222 -21.668 1.00 95.25 82 VAL A CA 1
ATOM 647 C C . VAL A 1 82 ? 10.357 -1.223 -22.715 1.00 95.25 82 VAL A C 1
ATOM 649 O O . VAL A 1 82 ? 10.782 -1.640 -23.790 1.00 95.25 82 VAL A O 1
ATOM 652 N N . ALA A 1 83 ? 10.340 0.077 -22.409 1.00 93.50 83 ALA A N 1
ATOM 653 C CA . ALA A 1 83 ? 10.852 1.108 -23.310 1.00 93.50 83 ALA A CA 1
ATOM 654 C C . ALA A 1 83 ? 12.348 0.913 -23.601 1.00 93.50 83 ALA A C 1
ATOM 656 O O . ALA A 1 83 ? 12.752 0.938 -24.761 1.00 93.50 83 ALA A O 1
ATOM 657 N N . ALA A 1 84 ? 13.150 0.631 -22.570 1.00 91.38 84 ALA A N 1
ATOM 658 C CA . ALA A 1 84 ? 14.580 0.376 -22.723 1.00 91.38 84 ALA A CA 1
ATOM 659 C C . ALA A 1 84 ? 14.890 -0.886 -23.547 1.00 91.38 84 ALA A C 1
ATOM 661 O O . ALA A 1 84 ? 15.898 -0.916 -24.239 1.00 91.38 84 ALA A O 1
ATOM 662 N N . ILE A 1 85 ? 14.042 -1.920 -23.482 1.00 92.50 85 ILE A N 1
ATOM 663 C CA . ILE A 1 85 ? 14.196 -3.135 -24.303 1.00 92.50 85 ILE A CA 1
ATOM 664 C C . ILE A 1 85 ? 13.833 -2.867 -25.767 1.00 92.50 85 ILE A C 1
ATOM 666 O O . ILE A 1 85 ? 14.446 -3.438 -26.655 1.00 92.50 85 ILE A O 1
ATOM 670 N N . ARG A 1 86 ? 12.819 -2.035 -26.026 1.00 90.12 86 ARG A N 1
ATOM 671 C CA . ARG A 1 86 ? 12.341 -1.744 -27.388 1.00 90.12 86 ARG A CA 1
ATOM 672 C C . ARG A 1 86 ? 13.196 -0.726 -28.142 1.00 90.12 86 ARG A C 1
ATOM 674 O O . ARG A 1 86 ? 13.124 -0.691 -29.363 1.00 90.12 86 ARG A O 1
ATOM 681 N N . GLY A 1 87 ? 13.903 0.145 -27.425 1.00 80.50 87 GLY A N 1
ATOM 682 C CA . GLY A 1 87 ? 14.753 1.186 -28.007 1.00 80.50 87 GLY A CA 1
ATOM 683 C C . GLY A 1 87 ? 16.232 0.813 -28.134 1.00 80.50 87 GLY A C 1
ATOM 684 O O . GLY A 1 87 ? 17.011 1.665 -28.552 1.00 80.50 87 GLY A O 1
ATOM 685 N N . GLY A 1 88 ? 16.616 -0.398 -27.722 1.00 60.81 88 GLY A N 1
ATOM 686 C CA . GLY A 1 88 ? 17.980 -0.926 -27.818 1.00 60.81 88 GLY A CA 1
ATOM 687 C C . GLY A 1 88 ? 18.084 -2.125 -28.744 1.00 60.81 88 GLY A C 1
ATOM 688 O O . GLY A 1 88 ? 17.038 -2.560 -29.275 1.00 60.81 88 GLY A O 1
#

Solvent-accessible surface area (backbone atoms only — not comparable to full-atom values): 5048 Å² total; per-residue (Å²): 112,70,70,33,55,55,48,33,49,59,30,48,47,54,48,44,74,28,66,63,35,97,88,49,80,64,73,101,59,95,75,49,80,44,38,51,59,54,68,60,74,54,57,85,76,46,58,85,87,38,70,67,38,53,52,50,51,53,50,46,52,54,30,52,50,53,49,52,51,32,51,50,53,25,50,51,36,50,52,55,40,53,50,56,60,72,77,100